Protein AF-A0A1F7FZL9-F1 (afdb_monomer)

Radius of gyration: 64.11 Å; Cα contacts (8 Å, |Δi|>4): 19; chains: 1; bounding box: 116×29×176 Å

Solvent-accessible surface area (backbone atoms only — not comparable to full-atom values): 9369 Å² total; per-residue (Å²): 107,76,74,51,54,54,45,50,53,50,49,51,53,47,50,52,51,55,48,50,35,50,70,66,37,52,89,92,44,80,98,51,67,68,68,60,69,70,58,52,53,48,48,53,50,53,44,65,65,48,48,60,58,55,52,52,49,54,53,48,54,52,52,51,50,52,52,49,52,52,51,52,52,51,51,52,51,51,52,50,55,50,50,54,50,51,51,52,51,51,52,50,52,53,50,50,51,53,51,50,52,54,50,49,53,51,52,53,51,52,52,48,52,52,52,51,50,52,52,51,52,51,50,52,53,51,49,54,52,49,51,55,50,50,53,52,50,52,55,50,51,50,52,51,53,51,52,51,52,52,54,51,50,52,52,52,55,51,50,54,53,50,55,55,52,52,59,59,63,77,75,110

Mean predicted aligned error: 13.9 Å

Sequence (172 aa):
MVDEKERLESIERLLDELEGFAQKSSFWLPHKILIPDQDFFRICMELREALPAVVKEAQEIIRQRDSYVDNAKREHRRILETAESRVRDLVSEESIVREALHEAERIVENAREETMELKREALLYTDDLLAKLSENFDQTLETVRNGRKLIKRFLEDTSEGLASAEQSMETS

Nearest PDB structures (foldseek):
  8i7r-assembly1_Fh  TM=3.208E-01  e=8.938E+00  Mus musculus

Structure (mmCIF, N/CA/C/O backbone):
data_AF-A0A1F7FZL9-F1
#
_entry.id   AF-A0A1F7FZL9-F1
#
loop_
_atom_site.group_PDB
_atom_site.id
_atom_site.type_symbol
_atom_site.label_atom_id
_atom_site.label_alt_id
_atom_site.label_comp_id
_atom_site.label_asym_id
_atom_site.label_entity_id
_atom_site.label_seq_id
_atom_site.pdbx_PDB_ins_code
_atom_site.Cartn_x
_atom_site.Cartn_y
_atom_site.Cartn_z
_atom_site.occupancy
_atom_site.B_iso_or_equiv
_atom_site.auth_seq_id
_atom_site.auth_comp_id
_atom_site.auth_asym_id
_atom_site.auth_atom_id
_atom_site.pdbx_PDB_model_num
ATOM 1 N N . MET A 1 1 ? 17.131 17.679 -41.092 1.00 55.38 1 MET A N 1
ATOM 2 C CA . MET A 1 1 ? 16.144 16.987 -41.949 1.00 55.38 1 MET A CA 1
ATOM 3 C C . MET A 1 1 ? 16.188 17.426 -43.415 1.00 55.38 1 MET A C 1
ATOM 5 O O . MET A 1 1 ? 16.467 16.559 -44.224 1.00 55.38 1 MET A O 1
ATOM 9 N N . VAL A 1 2 ? 15.965 18.698 -43.805 1.00 57.84 2 VAL A N 1
ATOM 10 C CA . VAL A 1 2 ? 16.040 19.095 -45.244 1.00 57.84 2 VAL A CA 1
ATOM 11 C C . VAL A 1 2 ? 17.464 18.932 -45.810 1.00 57.84 2 VAL A C 1
ATOM 13 O O . VAL A 1 2 ? 17.656 18.245 -46.799 1.00 57.84 2 VAL A O 1
ATOM 16 N N . ASP A 1 3 ? 18.464 19.419 -45.080 1.00 74.69 3 ASP A N 1
ATOM 17 C CA . ASP A 1 3 ? 19.899 19.348 -45.421 1.00 74.69 3 ASP A CA 1
ATOM 18 C C . ASP A 1 3 ? 20.512 17.923 -45.304 1.00 74.69 3 ASP A C 1
ATOM 20 O O . ASP A 1 3 ? 21.566 17.612 -45.844 1.00 74.69 3 ASP A O 1
ATOM 24 N N . GLU A 1 4 ? 19.836 17.007 -44.606 1.00 72.94 4 GLU A N 1
ATOM 25 C CA . GLU A 1 4 ? 20.285 15.615 -44.416 1.00 72.94 4 GLU A CA 1
ATOM 26 C C . GLU A 1 4 ? 19.905 14.737 -45.608 1.00 72.94 4 GLU A C 1
ATOM 28 O O . GLU A 1 4 ? 20.731 13.991 -46.135 1.00 72.94 4 GLU A O 1
ATOM 33 N N . LYS A 1 5 ? 18.650 14.870 -46.048 1.00 81.31 5 LYS A N 1
ATOM 34 C CA . LYS A 1 5 ? 18.134 14.175 -47.221 1.00 81.31 5 LYS A CA 1
ATOM 35 C C . LYS A 1 5 ? 18.918 14.576 -48.470 1.00 81.31 5 LYS A C 1
ATOM 37 O O . LYS A 1 5 ? 19.315 13.704 -49.229 1.00 81.31 5 LYS A O 1
ATOM 42 N N . GLU A 1 6 ? 19.237 15.862 -48.609 1.00 85.31 6 GLU A N 1
ATOM 43 C CA . GLU A 1 6 ? 20.069 16.375 -49.704 1.00 85.31 6 GLU A CA 1
ATOM 44 C C . GLU A 1 6 ? 21.491 15.784 -49.697 1.00 85.31 6 GLU A C 1
ATOM 46 O O . GLU A 1 6 ? 22.019 15.420 -50.749 1.00 85.31 6 GLU A O 1
ATOM 51 N N . ARG A 1 7 ? 22.117 15.618 -48.521 1.00 86.25 7 ARG A N 1
ATOM 52 C CA . ARG A 1 7 ? 23.438 14.971 -48.412 1.00 86.25 7 ARG A CA 1
ATOM 53 C C . ARG A 1 7 ? 23.402 13.490 -48.770 1.00 86.25 7 ARG A C 1
ATOM 55 O O . ARG A 1 7 ? 24.310 13.024 -49.455 1.00 86.25 7 ARG A O 1
ATOM 62 N N . LEU A 1 8 ? 22.391 12.758 -48.305 1.00 88.81 8 LEU A N 1
ATOM 63 C CA . LEU A 1 8 ? 22.215 11.342 -48.632 1.00 88.81 8 LEU A CA 1
ATOM 64 C C . LEU A 1 8 ? 21.968 11.149 -50.129 1.00 88.81 8 LEU A C 1
ATOM 66 O O . LEU A 1 8 ? 22.671 10.359 -50.748 1.00 88.81 8 LEU A O 1
ATOM 70 N N . GLU A 1 9 ? 21.071 11.940 -50.719 1.00 90.56 9 GLU A N 1
ATOM 71 C CA . GLU A 1 9 ? 20.816 11.938 -52.164 1.00 90.56 9 GLU A CA 1
ATOM 72 C C . GLU A 1 9 ? 22.086 12.275 -52.964 1.00 90.56 9 GLU A C 1
ATOM 74 O O . GLU A 1 9 ? 22.343 11.681 -54.011 1.00 90.56 9 GLU A O 1
ATOM 79 N N . SER A 1 10 ? 22.930 13.189 -52.467 1.00 89.88 10 SER A N 1
ATOM 80 C CA . SER A 1 10 ? 24.215 13.495 -53.106 1.00 89.88 10 SER A CA 1
ATOM 81 C C . SER A 1 10 ? 25.200 12.324 -53.027 1.00 89.88 10 SER A C 1
ATOM 83 O O . SER A 1 10 ? 25.844 12.005 -54.025 1.00 89.88 10 SER A O 1
ATOM 85 N N . ILE A 1 11 ? 25.300 11.648 -51.876 1.00 92.94 11 ILE A N 1
ATOM 86 C CA . ILE A 1 11 ? 26.143 10.453 -51.713 1.00 92.94 11 ILE A CA 1
ATOM 87 C C . ILE A 1 11 ? 25.655 9.322 -52.627 1.00 92.94 11 ILE A C 1
ATOM 89 O O . ILE A 1 11 ? 26.476 8.718 -53.314 1.00 92.94 11 ILE A O 1
ATOM 93 N N . GLU A 1 12 ? 24.346 9.060 -52.673 1.00 93.50 12 GLU A N 1
ATOM 94 C CA . GLU A 1 12 ? 23.742 8.053 -53.558 1.00 93.50 12 GLU A CA 1
ATOM 95 C C . GLU A 1 12 ? 24.053 8.357 -55.025 1.00 93.50 12 GLU A C 1
ATOM 97 O O . GLU A 1 12 ? 24.602 7.510 -55.724 1.00 93.50 12 GLU A O 1
ATOM 102 N N . ARG A 1 13 ? 23.854 9.606 -55.460 1.00 94.69 13 ARG A N 1
ATOM 103 C CA . ARG A 1 13 ? 24.191 10.047 -56.820 1.00 94.69 13 ARG A CA 1
ATOM 104 C C . ARG A 1 13 ? 25.668 9.829 -57.167 1.00 94.69 13 ARG A C 1
ATOM 106 O O . ARG A 1 13 ? 25.980 9.455 -58.295 1.00 94.69 13 ARG A O 1
ATOM 113 N N . LEU A 1 14 ? 26.582 10.084 -56.231 1.00 93.69 14 LEU A N 1
ATOM 114 C CA . LEU A 1 14 ? 28.022 9.880 -56.436 1.00 93.69 14 LEU A CA 1
ATOM 115 C C . LEU A 1 14 ? 28.397 8.396 -56.522 1.00 93.69 14 LEU A C 1
ATOM 117 O O . LEU A 1 14 ? 29.295 8.033 -57.285 1.00 93.69 14 LEU A O 1
ATOM 121 N N . LEU A 1 15 ? 27.718 7.541 -55.755 1.00 93.12 15 LEU A N 1
ATOM 122 C CA . LEU A 1 15 ? 27.879 6.090 -55.835 1.00 93.12 15 LEU A CA 1
ATOM 123 C C . LEU A 1 15 ? 27.322 5.539 -57.153 1.00 93.12 15 LEU A C 1
ATOM 125 O O . LEU A 1 15 ? 28.009 4.751 -57.800 1.00 93.12 15 LEU A O 1
ATOM 129 N N . ASP A 1 16 ? 26.155 6.012 -57.592 1.00 94.25 16 ASP A N 1
ATOM 130 C CA . ASP A 1 16 ? 25.561 5.661 -58.887 1.00 94.25 16 ASP A CA 1
ATOM 131 C C . ASP A 1 16 ? 26.464 6.088 -60.052 1.00 94.25 16 ASP A C 1
ATOM 133 O O . ASP A 1 16 ? 26.633 5.361 -61.034 1.00 94.25 16 ASP A O 1
ATOM 137 N N . GLU A 1 17 ? 27.089 7.264 -59.950 1.00 92.00 17 GLU A N 1
ATOM 138 C CA . GLU A 1 17 ? 28.050 7.741 -60.943 1.00 92.00 17 GLU A CA 1
ATOM 139 C C . GLU A 1 17 ? 29.287 6.829 -61.013 1.00 92.00 17 GLU A C 1
ATOM 141 O O . GLU A 1 17 ? 29.717 6.440 -62.106 1.00 92.00 17 GLU A O 1
ATOM 146 N N . LEU A 1 18 ? 29.818 6.427 -59.853 1.00 89.06 18 LEU A N 1
ATOM 147 C CA . LEU A 1 18 ? 30.926 5.477 -59.754 1.00 89.06 18 LEU A CA 1
ATOM 148 C C . LEU A 1 18 ? 30.555 4.101 -60.335 1.00 89.06 18 LEU A C 1
ATOM 150 O O . LEU A 1 18 ? 31.338 3.512 -61.087 1.00 89.06 18 LEU A O 1
ATOM 154 N N . GLU A 1 19 ? 29.354 3.605 -60.033 1.00 87.50 19 GLU A N 1
ATOM 155 C CA . GLU A 1 19 ? 28.819 2.366 -60.600 1.00 87.50 19 GLU A CA 1
ATOM 156 C C . GLU A 1 19 ? 28.656 2.475 -62.124 1.00 87.50 19 GLU A C 1
ATOM 158 O O . GLU A 1 19 ? 29.005 1.550 -62.862 1.00 87.50 19 GLU A O 1
ATOM 163 N N . GLY A 1 20 ? 28.229 3.635 -62.623 1.00 89.00 20 GLY A N 1
ATOM 164 C CA . GLY A 1 20 ? 28.120 3.914 -64.051 1.00 89.00 20 GLY A CA 1
ATOM 165 C C . GLY A 1 20 ? 29.449 3.766 -64.798 1.00 89.00 20 GLY A C 1
ATOM 166 O O . GLY A 1 20 ? 29.467 3.263 -65.927 1.00 89.00 20 GLY A O 1
ATOM 167 N N . PHE A 1 21 ? 30.578 4.142 -64.187 1.00 88.25 21 PHE A N 1
ATOM 168 C CA . PHE A 1 21 ? 31.904 3.881 -64.763 1.00 88.25 21 PHE A CA 1
ATOM 169 C C . PHE A 1 21 ? 32.257 2.389 -64.760 1.00 88.25 21 PHE A C 1
ATOM 171 O O . PHE A 1 21 ? 32.829 1.892 -65.734 1.00 88.25 21 PHE A O 1
ATOM 178 N N . ALA A 1 22 ? 31.872 1.657 -63.712 1.00 82.69 22 ALA A N 1
ATOM 179 C CA . ALA A 1 22 ? 32.051 0.209 -63.641 1.00 82.69 22 ALA A CA 1
ATOM 180 C C . ALA A 1 22 ? 31.260 -0.521 -64.739 1.00 82.69 22 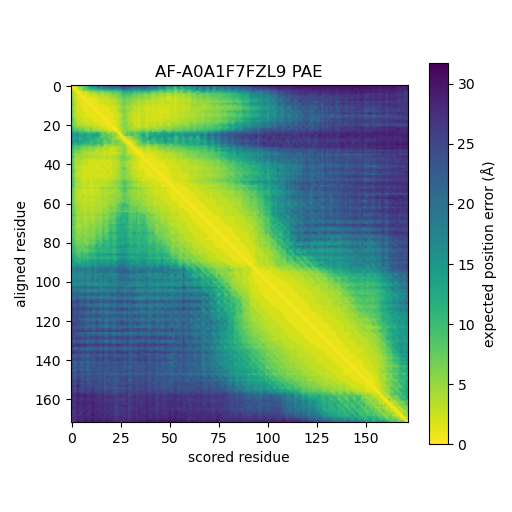ALA A C 1
ATOM 182 O O . ALA A 1 22 ? 31.818 -1.368 -65.438 1.00 82.69 22 ALA A O 1
ATOM 183 N N . GLN A 1 23 ? 29.998 -0.147 -64.961 1.00 82.50 23 GLN A N 1
ATOM 184 C CA . GLN A 1 23 ? 29.130 -0.758 -65.975 1.00 82.50 23 GLN A CA 1
ATOM 185 C C . GLN A 1 23 ? 29.577 -0.460 -67.417 1.00 82.50 23 GLN A C 1
ATOM 187 O O . GLN A 1 23 ? 29.403 -1.292 -68.306 1.00 82.50 23 GLN A O 1
ATOM 192 N N . LYS A 1 24 ? 30.178 0.712 -67.664 1.00 79.31 24 LYS A N 1
ATOM 193 C CA . LYS A 1 24 ? 30.725 1.099 -68.981 1.00 79.31 24 LYS A CA 1
ATOM 194 C C . LYS A 1 24 ? 32.095 0.482 -69.272 1.00 79.31 24 LYS A C 1
ATOM 196 O O . LYS A 1 24 ? 32.585 0.598 -70.400 1.00 79.31 24 LYS A O 1
ATOM 201 N N . SER A 1 25 ? 32.732 -0.141 -68.277 1.00 68.75 25 SER A N 1
ATOM 202 C CA . SER A 1 25 ? 34.039 -0.767 -68.455 1.00 68.75 25 SER A CA 1
ATOM 203 C C . SER A 1 25 ? 33.941 -1.916 -69.464 1.0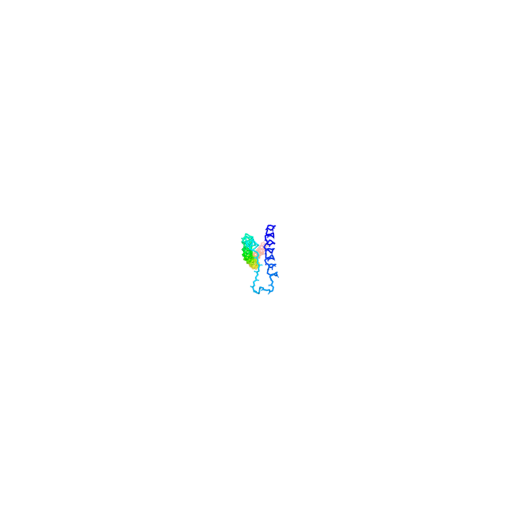0 68.75 25 SER A C 1
ATOM 205 O O . SER A 1 25 ? 33.076 -2.787 -69.411 1.00 68.75 25 SER A O 1
ATOM 207 N N . SER A 1 26 ? 34.779 -1.832 -70.491 1.00 66.00 26 SER A N 1
ATOM 208 C CA . SER A 1 26 ? 34.617 -2.595 -71.721 1.00 66.00 26 SER A CA 1
ATOM 209 C C . SER A 1 26 ? 35.229 -3.996 -71.607 1.00 66.00 26 SER A C 1
ATOM 211 O O . SER A 1 26 ? 36.236 -4.192 -70.931 1.00 66.00 26 SER A O 1
ATOM 213 N N . PHE A 1 27 ? 34.665 -4.964 -72.337 1.00 66.62 27 PHE A N 1
ATOM 214 C CA . PHE A 1 27 ? 35.033 -6.389 -72.293 1.00 66.62 27 PHE A CA 1
ATOM 215 C C . PHE A 1 27 ? 36.535 -6.686 -72.519 1.00 66.62 27 PHE A C 1
ATOM 217 O O . PHE A 1 27 ? 37.030 -7.724 -72.088 1.00 66.62 27 PHE A O 1
ATOM 224 N N . TRP A 1 28 ? 37.283 -5.780 -73.164 1.00 60.81 28 TRP A N 1
ATOM 225 C CA . TRP A 1 28 ? 38.724 -5.925 -73.426 1.00 60.81 28 TRP A CA 1
ATOM 226 C C . TRP A 1 28 ? 39.630 -5.630 -72.215 1.00 60.81 28 TRP A C 1
ATOM 228 O O . TRP A 1 28 ? 40.832 -5.888 -72.287 1.00 60.81 28 TRP A O 1
ATOM 238 N N . LEU A 1 29 ? 39.082 -5.128 -71.101 1.00 71.31 29 LEU A N 1
ATOM 239 C CA . LEU A 1 29 ? 39.810 -4.877 -69.851 1.00 71.31 29 LEU A CA 1
ATOM 240 C C . LEU A 1 29 ? 39.231 -5.709 -68.692 1.00 71.31 29 LEU A C 1
ATOM 242 O O . LEU A 1 29 ? 38.617 -5.159 -67.776 1.00 71.31 29 LEU A O 1
ATOM 246 N N . PRO A 1 30 ? 39.431 -7.041 -68.688 1.00 70.25 30 PRO A N 1
ATOM 247 C CA . PRO A 1 30 ? 38.943 -7.884 -67.605 1.00 70.25 30 PRO A CA 1
ATOM 248 C C . PRO A 1 30 ? 39.557 -7.449 -66.266 1.00 70.25 30 PRO A C 1
ATOM 250 O O . PRO A 1 30 ? 40.758 -7.193 -66.164 1.00 70.25 30 PRO A O 1
ATOM 253 N N . HIS A 1 31 ? 38.710 -7.370 -65.237 1.00 78.19 31 HIS A N 1
ATOM 254 C CA . HIS A 1 31 ? 39.057 -6.973 -63.865 1.00 78.19 31 HIS A CA 1
ATOM 255 C C . HIS A 1 31 ? 39.545 -5.524 -63.681 1.00 78.19 31 HIS A C 1
ATOM 257 O O . HIS A 1 31 ? 40.101 -5.208 -62.628 1.00 78.19 31 HIS A O 1
ATOM 263 N N . LYS A 1 32 ? 39.351 -4.631 -64.663 1.00 80.69 32 LYS A N 1
ATOM 264 C CA . LYS A 1 32 ? 39.718 -3.212 -64.537 1.00 80.69 32 LYS A CA 1
ATOM 265 C C . LYS A 1 32 ? 38.537 -2.305 -64.862 1.00 80.69 32 LYS A C 1
ATOM 267 O O . LYS A 1 32 ? 37.884 -2.474 -65.884 1.00 80.69 32 LYS A O 1
ATOM 272 N N . ILE A 1 33 ? 38.328 -1.297 -64.021 1.00 84.12 33 ILE A N 1
ATOM 273 C CA . ILE A 1 33 ? 37.387 -0.203 -64.270 1.00 84.12 33 ILE A CA 1
ATOM 274 C C . ILE A 1 33 ? 38.210 1.019 -64.675 1.00 84.12 33 ILE A C 1
ATOM 276 O O . ILE A 1 33 ? 39.161 1.380 -63.981 1.00 84.12 33 ILE A O 1
ATOM 280 N N . LEU A 1 34 ? 37.872 1.631 -65.809 1.00 84.81 34 LEU A N 1
ATOM 281 C CA . LEU A 1 34 ? 38.504 2.866 -66.263 1.00 84.81 34 LEU A CA 1
ATOM 282 C C . LEU A 1 34 ? 37.652 4.050 -65.805 1.00 84.81 34 LEU A C 1
ATOM 284 O O . LEU A 1 34 ? 36.516 4.198 -66.250 1.00 84.81 34 LEU A O 1
ATOM 288 N N . ILE A 1 35 ? 38.213 4.881 -64.933 1.00 88.81 35 ILE A N 1
ATOM 289 C CA . ILE A 1 35 ? 37.577 6.098 -64.425 1.00 88.81 35 ILE A CA 1
ATOM 290 C C . ILE A 1 35 ? 38.480 7.272 -64.812 1.00 88.81 35 ILE A C 1
ATOM 292 O O . ILE A 1 35 ? 39.690 7.180 -64.573 1.00 88.81 35 ILE A O 1
ATOM 296 N N . PRO A 1 36 ? 37.947 8.349 -65.415 1.00 90.06 36 PRO A N 1
ATOM 297 C CA . PRO A 1 36 ? 38.703 9.577 -65.615 1.00 90.06 36 PRO A CA 1
ATOM 298 C C . PRO A 1 36 ? 39.249 10.093 -64.282 1.00 90.06 36 PRO A C 1
ATOM 300 O O . PRO A 1 36 ? 38.564 10.072 -63.260 1.00 90.06 36 PRO A O 1
ATOM 303 N N . ASP A 1 37 ? 40.491 10.559 -64.290 1.00 91.00 37 ASP A N 1
ATOM 304 C CA . ASP A 1 37 ? 41.178 11.058 -63.100 1.00 91.00 37 ASP A CA 1
ATOM 305 C C . ASP A 1 37 ? 40.402 12.194 -62.415 1.00 91.00 37 ASP A C 1
ATOM 307 O O . ASP A 1 37 ? 40.217 12.169 -61.198 1.00 91.00 37 ASP A O 1
ATOM 311 N N . GLN A 1 38 ? 39.885 13.147 -63.193 1.00 92.31 38 GLN A N 1
ATOM 312 C CA . GLN A 1 38 ? 39.099 14.273 -62.685 1.00 92.31 38 GLN A CA 1
ATOM 313 C C . GLN A 1 38 ? 37.823 13.820 -61.966 1.00 92.31 38 GLN A C 1
ATOM 315 O O . GLN A 1 38 ? 37.553 14.288 -60.858 1.00 92.31 38 GLN A O 1
ATOM 320 N N . ASP A 1 39 ? 37.074 12.884 -62.552 1.00 92.69 39 ASP A N 1
ATOM 321 C CA . ASP A 1 39 ? 35.842 12.359 -61.956 1.00 92.69 39 ASP A CA 1
ATOM 322 C C . ASP A 1 39 ? 36.137 11.545 -60.696 1.00 92.69 39 ASP A C 1
ATOM 324 O O . ASP A 1 39 ? 35.473 11.723 -59.675 1.00 92.69 39 ASP A O 1
ATOM 328 N N . PHE A 1 40 ? 37.187 10.719 -60.720 1.00 92.25 40 PHE A N 1
ATOM 329 C CA . PHE A 1 40 ? 37.615 9.951 -59.553 1.00 92.25 40 PHE A CA 1
ATOM 330 C C . PHE A 1 40 ? 37.946 10.859 -58.361 1.00 92.25 40 PHE A C 1
ATOM 332 O O . PHE A 1 40 ? 37.425 10.659 -57.259 1.00 92.25 40 PHE A O 1
ATOM 339 N N . PHE A 1 41 ? 38.787 11.879 -58.574 1.00 94.44 41 PHE A N 1
ATOM 340 C CA . PHE A 1 41 ? 39.164 12.804 -57.505 1.00 94.44 41 PHE A CA 1
ATOM 341 C C . PHE A 1 41 ? 37.981 13.646 -57.029 1.00 94.44 41 PHE A C 1
ATOM 343 O O . PHE A 1 41 ? 37.844 13.844 -55.821 1.00 94.44 41 PHE A O 1
ATOM 350 N N . ARG A 1 42 ? 37.104 14.090 -57.937 1.00 95.19 42 ARG A N 1
ATOM 351 C CA . ARG A 1 42 ? 35.889 14.831 -57.579 1.00 95.19 42 ARG A CA 1
ATOM 352 C C . ARG A 1 42 ? 34.965 13.994 -56.693 1.00 95.19 42 ARG A C 1
ATOM 354 O O . ARG A 1 42 ? 34.634 14.436 -55.597 1.00 95.19 42 ARG A O 1
ATOM 361 N N . ILE A 1 43 ? 34.628 12.773 -57.114 1.00 93.94 43 ILE A N 1
ATOM 362 C CA . ILE A 1 43 ? 33.757 11.863 -56.353 1.00 93.94 43 ILE A CA 1
ATOM 363 C C . ILE A 1 43 ? 34.352 11.581 -54.969 1.00 93.94 43 ILE A C 1
ATOM 365 O O . ILE A 1 43 ? 33.655 11.670 -53.959 1.00 93.94 43 ILE A O 1
ATOM 369 N N . CYS A 1 44 ? 35.656 11.302 -54.894 1.00 93.94 44 CYS A N 1
ATOM 370 C CA . CYS A 1 44 ? 36.340 11.072 -53.621 1.00 93.94 44 CYS A CA 1
ATOM 371 C C . CYS A 1 44 ? 36.322 12.297 -52.694 1.00 93.94 44 CYS A C 1
ATOM 373 O O . CYS A 1 44 ? 36.191 12.136 -51.479 1.00 93.94 44 CYS A O 1
ATOM 375 N N . MET A 1 45 ? 36.469 13.506 -53.239 1.00 93.19 45 MET A N 1
ATOM 376 C CA . MET A 1 45 ? 36.424 14.746 -52.462 1.00 93.19 45 MET A CA 1
ATOM 377 C C . MET A 1 45 ? 35.013 15.042 -51.950 1.00 93.19 45 MET A C 1
ATOM 379 O O . MET A 1 45 ? 34.857 15.280 -50.754 1.00 93.19 45 MET A O 1
ATOM 383 N N . GLU A 1 46 ? 33.996 14.945 -52.810 1.00 91.94 46 GLU A N 1
ATOM 384 C CA . GLU A 1 46 ? 32.597 15.174 -52.424 1.00 91.94 46 GLU A CA 1
ATOM 385 C C . GLU A 1 46 ? 32.123 14.138 -51.382 1.00 91.94 46 GLU A C 1
ATOM 387 O O . GLU A 1 46 ? 31.521 14.503 -50.370 1.00 91.94 46 GLU A O 1
ATOM 392 N N . LEU A 1 47 ? 32.476 12.853 -51.543 1.00 93.00 47 LEU A N 1
ATOM 393 C CA . LEU A 1 47 ? 32.195 11.822 -50.533 1.00 93.00 47 LEU A CA 1
ATOM 394 C C . LEU A 1 47 ? 32.917 12.103 -49.209 1.00 93.00 47 LEU A C 1
ATOM 396 O O . LEU A 1 47 ? 32.330 11.942 -48.139 1.00 93.00 47 LEU A O 1
ATOM 400 N N . ARG A 1 48 ? 34.184 12.535 -49.254 1.00 92.44 48 ARG A N 1
ATOM 401 C CA . ARG A 1 48 ? 34.952 12.877 -48.045 1.00 92.44 48 ARG A CA 1
ATOM 402 C C . ARG A 1 48 ? 34.334 14.049 -47.284 1.00 92.44 48 ARG A C 1
ATOM 404 O O . ARG A 1 48 ? 34.452 14.087 -46.061 1.00 92.44 48 ARG A O 1
ATOM 411 N N . GLU A 1 49 ? 33.707 14.984 -47.982 1.00 90.62 49 GLU A N 1
ATOM 412 C CA . GLU A 1 49 ? 33.040 16.134 -47.377 1.00 90.62 49 GLU A CA 1
ATOM 413 C C . GLU A 1 49 ? 31.676 15.758 -46.778 1.00 90.62 49 GLU A C 1
ATOM 415 O O . GLU A 1 49 ? 31.392 16.098 -45.628 1.00 90.62 49 GLU A O 1
ATOM 420 N N . ALA A 1 50 ? 30.855 14.998 -47.510 1.00 89.19 50 ALA A N 1
ATOM 421 C CA . ALA A 1 50 ? 29.476 14.709 -47.111 1.00 89.19 50 ALA A CA 1
ATOM 422 C C . ALA A 1 50 ? 29.340 13.564 -46.085 1.00 89.19 50 ALA A C 1
ATOM 424 O O . ALA A 1 50 ? 28.511 13.628 -45.172 1.00 89.19 50 ALA A O 1
ATOM 425 N N . LEU A 1 51 ? 30.147 12.508 -46.211 1.00 91.06 51 LEU A N 1
ATOM 426 C CA . LEU A 1 51 ? 29.954 11.244 -45.489 1.00 91.06 51 LEU A CA 1
ATOM 427 C C . LEU A 1 51 ? 30.215 11.327 -43.968 1.00 91.06 51 LEU A C 1
ATOM 429 O O . LEU A 1 51 ? 29.423 10.761 -43.207 1.00 91.06 51 LEU A O 1
ATOM 433 N N . PRO A 1 52 ? 31.241 12.050 -43.463 1.00 92.44 52 PRO A N 1
ATOM 434 C CA . PRO A 1 52 ? 31.488 12.152 -42.021 1.00 92.44 52 PRO A CA 1
ATOM 435 C C . PRO A 1 52 ? 30.326 12.768 -41.234 1.00 92.44 52 PRO A C 1
ATOM 437 O O . PRO A 1 52 ? 30.053 12.343 -40.110 1.00 92.44 52 PRO A O 1
ATOM 440 N N . ALA A 1 53 ? 29.636 13.755 -41.814 1.00 88.81 53 ALA A N 1
ATOM 441 C CA . ALA A 1 53 ? 28.503 14.416 -41.173 1.00 88.81 53 ALA A CA 1
ATOM 442 C C . ALA A 1 53 ? 27.322 13.449 -40.992 1.00 88.81 53 ALA A C 1
ATOM 444 O O . ALA A 1 53 ? 26.808 13.319 -39.882 1.00 88.81 53 ALA A O 1
ATOM 445 N N . VAL A 1 54 ? 26.971 12.710 -42.051 1.00 89.31 54 VAL A N 1
ATOM 446 C CA . VAL A 1 54 ? 25.892 11.707 -42.041 1.00 89.31 54 VAL A CA 1
ATOM 447 C C . VAL A 1 54 ? 26.177 10.592 -41.030 1.00 89.31 54 VAL A C 1
ATOM 449 O O . VAL A 1 54 ? 25.309 10.228 -40.238 1.00 89.31 54 VAL A O 1
ATOM 452 N N . VAL A 1 55 ? 27.412 10.079 -40.992 1.00 91.94 55 VAL A N 1
ATOM 453 C CA . VAL A 1 55 ? 27.799 9.031 -40.030 1.00 91.94 55 VAL A CA 1
ATOM 454 C C . VAL A 1 55 ? 27.711 9.534 -38.588 1.00 91.94 55 VAL A C 1
ATOM 456 O O . VAL A 1 55 ? 27.194 8.825 -37.722 1.00 91.94 55 VAL A O 1
ATOM 459 N N . LYS A 1 56 ? 28.191 10.753 -38.313 1.00 92.19 56 LYS A N 1
ATOM 460 C CA . LYS A 1 56 ? 28.136 11.350 -36.971 1.00 92.19 56 LYS A CA 1
ATOM 461 C C . LYS A 1 56 ? 26.695 11.537 -36.495 1.00 92.19 56 LYS A C 1
ATOM 463 O O . LYS A 1 56 ? 26.394 11.269 -35.334 1.00 92.19 56 LYS A O 1
ATOM 468 N N . GLU A 1 57 ? 25.814 11.982 -37.380 1.00 89.44 57 GLU A N 1
ATOM 469 C CA . GLU A 1 57 ? 24.398 12.182 -37.078 1.00 89.44 57 GLU A CA 1
ATOM 470 C C . GLU A 1 57 ? 23.687 10.851 -36.799 1.00 89.44 57 GLU A C 1
ATOM 472 O O . GLU A 1 57 ? 23.036 10.711 -35.764 1.00 89.44 57 GLU A O 1
ATOM 477 N N . ALA A 1 58 ? 23.911 9.827 -37.629 1.00 89.94 58 ALA A N 1
ATOM 478 C CA . ALA A 1 58 ? 23.378 8.485 -37.391 1.00 89.94 58 ALA A CA 1
ATOM 479 C C . ALA A 1 58 ? 23.827 7.912 -36.031 1.00 89.94 58 ALA A C 1
ATOM 481 O O . ALA A 1 58 ? 23.024 7.333 -35.295 1.00 89.94 58 ALA A O 1
ATOM 482 N N . GLN A 1 59 ? 25.097 8.109 -35.662 1.00 93.38 59 GLN A N 1
ATOM 483 C CA . GLN A 1 59 ? 25.618 7.708 -34.350 1.00 93.38 59 GLN A CA 1
ATOM 484 C C . GLN A 1 59 ? 24.932 8.450 -33.196 1.00 93.38 59 GLN A C 1
ATOM 486 O O . GLN A 1 59 ? 24.632 7.839 -32.168 1.00 93.38 59 GLN A O 1
ATOM 491 N N . GLU A 1 60 ? 24.659 9.745 -33.357 1.00 94.06 60 GLU A N 1
ATOM 492 C CA . GLU A 1 60 ? 23.968 10.545 -32.346 1.00 94.06 60 GLU A CA 1
ATOM 493 C C . GLU A 1 60 ? 22.504 10.113 -32.186 1.00 94.06 60 GLU A C 1
ATOM 495 O O . GLU A 1 60 ? 22.042 9.938 -31.059 1.00 94.06 60 GLU A O 1
ATOM 500 N N . ILE A 1 61 ? 21.798 9.826 -33.283 1.00 93.19 61 ILE A N 1
ATOM 501 C CA . ILE A 1 61 ? 20.429 9.284 -33.246 1.00 93.19 61 ILE A CA 1
ATOM 502 C C . ILE A 1 61 ? 20.394 7.951 -32.491 1.00 93.19 61 ILE A C 1
ATOM 504 O O . ILE A 1 61 ? 19.531 7.740 -31.635 1.00 93.19 61 ILE A O 1
ATOM 508 N N . ILE A 1 62 ? 21.349 7.053 -32.760 1.00 93.44 62 ILE A N 1
ATOM 509 C CA . ILE A 1 62 ? 21.451 5.773 -32.045 1.00 93.44 62 ILE A CA 1
ATOM 510 C C . ILE A 1 62 ? 21.663 6.017 -30.546 1.00 93.44 62 ILE A C 1
ATOM 512 O O . ILE A 1 62 ? 20.951 5.431 -29.728 1.00 93.44 62 ILE A O 1
ATOM 516 N N . ARG A 1 63 ? 22.573 6.929 -30.183 1.00 96.12 63 ARG A N 1
ATOM 517 C CA . ARG A 1 63 ? 22.852 7.288 -28.786 1.00 96.12 63 ARG A CA 1
ATOM 518 C C . ARG A 1 63 ? 21.624 7.864 -28.080 1.00 96.12 63 ARG A C 1
ATOM 520 O O . ARG A 1 63 ? 21.338 7.504 -26.937 1.00 96.12 63 ARG A O 1
ATOM 527 N N . GLN A 1 64 ? 20.888 8.742 -28.756 1.00 94.75 64 GLN A N 1
ATOM 528 C CA . GLN A 1 64 ? 19.654 9.332 -28.240 1.00 94.75 64 GLN A CA 1
ATOM 529 C C . GLN A 1 64 ? 18.573 8.273 -28.044 1.00 94.75 64 GLN A C 1
ATOM 531 O O . GLN A 1 64 ? 17.913 8.266 -27.004 1.00 94.75 64 GLN A O 1
ATOM 536 N N . ARG A 1 65 ? 18.433 7.338 -28.990 1.00 92.94 65 ARG A N 1
ATOM 537 C CA . ARG A 1 65 ? 17.499 6.214 -28.880 1.00 92.94 65 ARG A CA 1
ATOM 538 C C . ARG A 1 65 ? 17.842 5.318 -27.694 1.00 92.94 65 ARG A C 1
ATOM 540 O O . ARG A 1 65 ? 16.939 4.964 -26.939 1.00 92.94 65 ARG A O 1
ATOM 547 N N . ASP A 1 66 ? 19.112 4.971 -27.501 1.00 94.44 66 ASP A N 1
ATOM 548 C CA . ASP A 1 66 ? 19.546 4.166 -26.353 1.00 94.44 66 ASP A CA 1
ATOM 549 C C . ASP A 1 66 ? 19.268 4.889 -25.026 1.00 94.44 66 ASP A C 1
ATOM 551 O O . ASP A 1 66 ? 18.652 4.316 -24.125 1.00 94.44 66 ASP A O 1
ATOM 555 N N . SER A 1 67 ? 19.610 6.179 -24.942 1.00 96.12 67 SER A N 1
ATOM 556 C CA . SER A 1 67 ? 19.306 7.023 -23.778 1.00 96.12 67 SER A CA 1
ATOM 557 C C . SER A 1 67 ? 17.803 7.086 -23.488 1.00 96.12 67 SER A C 1
ATOM 559 O O . SER A 1 67 ? 17.376 6.912 -22.346 1.00 96.12 67 SER A O 1
ATOM 561 N N . TYR A 1 68 ? 16.977 7.274 -24.519 1.00 95.75 68 TYR A N 1
ATOM 562 C CA . TYR A 1 68 ? 15.523 7.308 -24.389 1.00 95.75 68 TYR A CA 1
ATOM 563 C C . TYR A 1 68 ? 14.965 5.985 -23.854 1.00 95.75 68 TYR A C 1
ATOM 565 O O . TYR A 1 68 ? 14.171 5.987 -22.912 1.00 95.75 68 TYR A O 1
ATOM 573 N N . VAL A 1 69 ? 15.413 4.852 -24.404 1.00 95.12 69 VAL A N 1
ATOM 574 C CA . VAL A 1 69 ? 14.995 3.516 -23.952 1.00 95.12 69 VAL A CA 1
ATOM 575 C C . VAL A 1 69 ? 15.395 3.281 -22.496 1.00 95.12 69 VAL A C 1
ATOM 577 O O . VAL A 1 69 ? 14.588 2.778 -21.711 1.00 95.12 69 VAL A O 1
ATOM 580 N N . ASP A 1 70 ? 16.604 3.670 -22.104 1.00 96.62 70 ASP A N 1
ATOM 581 C CA . ASP A 1 70 ? 17.056 3.521 -20.723 1.00 96.62 70 ASP A CA 1
ATOM 582 C C . ASP A 1 70 ? 16.291 4.430 -19.760 1.00 96.62 70 ASP A C 1
ATOM 584 O O . ASP A 1 70 ? 15.947 4.002 -18.655 1.00 96.62 70 ASP A O 1
ATOM 588 N N . ASN A 1 71 ? 15.977 5.660 -20.171 1.00 96.12 71 ASN A N 1
ATOM 589 C CA . ASN A 1 71 ? 15.138 6.572 -19.396 1.00 96.12 71 ASN A CA 1
ATOM 590 C C . ASN A 1 71 ? 13.735 5.986 -19.204 1.00 96.12 71 ASN A C 1
ATOM 592 O O . ASN A 1 71 ? 13.256 5.921 -18.073 1.00 96.12 71 ASN A O 1
ATOM 596 N N . ALA A 1 72 ? 13.117 5.483 -20.276 1.00 93.75 72 ALA A N 1
ATOM 597 C CA . ALA A 1 72 ? 11.804 4.845 -20.225 1.00 93.75 72 ALA A CA 1
ATOM 598 C C . ALA A 1 72 ? 11.800 3.615 -19.304 1.00 93.75 72 ALA A C 1
ATOM 600 O O . ALA A 1 72 ? 10.894 3.457 -18.487 1.00 93.75 72 ALA A O 1
ATOM 601 N N . LYS A 1 73 ? 12.842 2.773 -19.360 1.00 93.75 73 LYS A N 1
ATOM 602 C CA . LYS A 1 73 ? 12.996 1.623 -18.451 1.00 93.75 73 LYS A CA 1
ATOM 603 C C . LYS A 1 73 ? 13.138 2.046 -16.990 1.00 93.75 73 LYS A C 1
ATOM 605 O O . LYS A 1 73 ? 12.579 1.386 -16.114 1.00 93.75 73 LYS A O 1
ATOM 610 N N . ARG A 1 74 ? 13.897 3.110 -16.703 1.00 97.31 74 ARG A N 1
ATOM 611 C CA . ARG A 1 74 ? 14.036 3.631 -15.332 1.00 97.31 74 ARG A CA 1
ATOM 612 C C . ARG A 1 74 ? 12.720 4.190 -14.811 1.00 97.31 74 ARG A C 1
ATOM 614 O O . ARG A 1 74 ? 12.349 3.862 -13.690 1.00 97.31 74 ARG A O 1
ATOM 621 N N . GLU A 1 75 ? 12.008 4.961 -15.625 1.00 96.75 75 GLU A N 1
ATOM 622 C CA . GLU A 1 75 ? 10.715 5.520 -15.236 1.00 96.75 75 GLU A CA 1
ATOM 623 C C . GLU A 1 75 ? 9.670 4.422 -15.025 1.00 96.75 75 GLU A C 1
ATOM 625 O O . GLU A 1 75 ? 8.965 4.422 -14.023 1.00 96.75 75 GLU A O 1
ATOM 630 N N . HIS A 1 76 ? 9.639 3.415 -15.900 1.00 95.31 76 HIS A N 1
ATOM 631 C CA . HIS A 1 76 ? 8.769 2.256 -15.727 1.00 95.31 76 HIS A CA 1
ATOM 632 C C . HIS A 1 76 ? 9.031 1.525 -14.402 1.00 95.31 76 HIS A C 1
ATOM 634 O O . HIS A 1 76 ? 8.086 1.248 -13.665 1.00 95.31 76 HIS A O 1
ATOM 640 N N . ARG A 1 77 ? 10.304 1.265 -14.059 1.00 95.62 77 ARG A N 1
ATOM 641 C CA . ARG A 1 77 ? 10.661 0.668 -12.759 1.00 95.62 77 ARG A CA 1
ATOM 642 C C . ARG A 1 77 ? 10.207 1.534 -11.589 1.00 95.62 77 ARG A C 1
ATOM 644 O O . ARG A 1 77 ? 9.597 1.018 -10.663 1.00 95.62 77 ARG A O 1
ATOM 651 N N . ARG A 1 78 ? 10.424 2.848 -11.668 1.00 97.50 78 ARG A N 1
ATOM 652 C CA . ARG A 1 78 ? 9.991 3.793 -10.632 1.00 97.50 78 ARG A CA 1
ATOM 653 C C . ARG A 1 78 ? 8.473 3.779 -10.433 1.00 97.50 78 ARG A C 1
ATOM 655 O O . ARG A 1 78 ? 8.003 3.796 -9.295 1.00 97.50 78 ARG A O 1
ATOM 662 N N . ILE A 1 79 ? 7.707 3.749 -11.525 1.00 97.00 79 ILE A N 1
ATOM 663 C CA . ILE A 1 79 ? 6.242 3.658 -11.482 1.00 97.00 79 ILE A CA 1
ATOM 664 C C . ILE A 1 79 ? 5.817 2.351 -10.810 1.00 97.00 79 ILE A C 1
ATOM 666 O O . ILE A 1 79 ? 4.953 2.383 -9.935 1.00 97.00 79 ILE A O 1
ATOM 670 N N . LEU A 1 80 ? 6.440 1.227 -11.176 1.00 96.69 80 LEU A N 1
ATOM 671 C CA . LEU A 1 80 ? 6.131 -0.078 -10.594 1.00 96.69 80 LEU A CA 1
ATOM 672 C C . LEU A 1 80 ? 6.417 -0.106 -9.086 1.00 96.69 80 LEU A C 1
ATOM 674 O O . LEU A 1 80 ? 5.530 -0.443 -8.309 1.00 96.69 80 LEU A O 1
ATOM 678 N N . GLU A 1 81 ? 7.601 0.341 -8.665 1.00 96.81 81 GLU A N 1
ATOM 679 C CA . GLU A 1 81 ? 7.986 0.424 -7.248 1.00 96.81 81 GLU A CA 1
ATOM 680 C C . GLU A 1 81 ? 7.016 1.304 -6.441 1.00 96.81 81 GLU A C 1
ATOM 682 O O . GLU A 1 81 ? 6.597 0.944 -5.337 1.00 96.81 81 GLU A O 1
ATOM 687 N N . THR A 1 82 ? 6.611 2.444 -7.009 1.00 96.12 82 THR A N 1
ATOM 688 C CA . THR A 1 82 ? 5.653 3.363 -6.376 1.00 96.12 82 THR A CA 1
ATOM 689 C C . THR A 1 82 ? 4.266 2.728 -6.256 1.00 96.12 82 THR A C 1
ATOM 691 O O . THR A 1 82 ? 3.621 2.843 -5.212 1.00 96.12 82 THR A O 1
ATOM 694 N N . ALA A 1 83 ? 3.799 2.047 -7.306 1.00 93.31 83 ALA A N 1
ATOM 695 C CA . ALA A 1 83 ? 2.511 1.363 -7.309 1.00 93.31 83 ALA A CA 1
ATOM 696 C C . ALA A 1 83 ? 2.482 0.223 -6.282 1.00 93.31 83 ALA A C 1
ATOM 698 O O . ALA A 1 83 ? 1.541 0.138 -5.494 1.00 93.31 83 ALA A O 1
ATOM 699 N N . GLU A 1 84 ? 3.529 -0.600 -6.232 1.00 94.44 84 GLU A N 1
ATOM 700 C CA . GLU A 1 84 ? 3.656 -1.675 -5.246 1.00 94.44 84 GLU A CA 1
ATOM 701 C C . GLU A 1 84 ? 3.680 -1.144 -3.810 1.00 94.44 84 GLU A C 1
ATOM 703 O O . GLU A 1 84 ? 3.023 -1.716 -2.940 1.00 94.44 84 GLU A O 1
ATOM 708 N N . SER A 1 85 ? 4.396 -0.042 -3.550 1.00 95.62 85 SER A N 1
ATOM 709 C CA . SER A 1 85 ? 4.387 0.594 -2.227 1.00 95.62 85 SER A CA 1
ATOM 710 C C . SER A 1 85 ? 2.986 1.049 -1.842 1.00 95.62 85 SER A C 1
ATOM 712 O O . SER A 1 85 ? 2.505 0.702 -0.769 1.00 95.62 85 SER A O 1
ATOM 714 N N . ARG A 1 86 ? 2.290 1.740 -2.750 1.00 93.19 86 ARG A N 1
ATOM 715 C CA . ARG A 1 86 ? 0.934 2.230 -2.497 1.00 93.19 86 ARG A CA 1
ATOM 716 C C . ARG A 1 86 ? -0.065 1.098 -2.257 1.00 93.19 86 ARG A C 1
ATOM 718 O O . ARG A 1 86 ? -0.952 1.243 -1.425 1.00 93.19 86 ARG A O 1
ATOM 725 N N . VAL A 1 87 ? 0.070 -0.021 -2.970 1.00 90.50 87 VAL A N 1
ATOM 726 C CA . VAL A 1 87 ? -0.758 -1.214 -2.738 1.00 90.50 87 VAL A CA 1
ATOM 727 C C . VAL A 1 87 ? -0.498 -1.790 -1.347 1.00 90.50 87 VAL A C 1
ATOM 729 O O . VAL A 1 87 ? -1.456 -2.098 -0.643 1.00 90.50 87 VAL A O 1
ATOM 732 N N . ARG A 1 88 ? 0.768 -1.900 -0.921 1.00 91.25 88 ARG A N 1
ATOM 733 C CA . ARG A 1 88 ? 1.103 -2.364 0.436 1.00 91.25 88 ARG A CA 1
ATOM 734 C C . ARG A 1 88 ? 0.509 -1.456 1.511 1.00 91.25 88 ARG A C 1
ATOM 736 O O . ARG A 1 88 ? -0.081 -1.971 2.457 1.00 91.25 88 ARG A O 1
ATOM 743 N N . ASP A 1 89 ? 0.616 -0.142 1.338 1.00 92.62 89 ASP A N 1
ATOM 744 C CA . ASP A 1 89 ? 0.087 0.834 2.294 1.00 92.62 89 ASP A CA 1
ATOM 745 C C . ASP A 1 89 ? -1.441 0.731 2.409 1.00 92.62 89 ASP A C 1
ATOM 747 O O . ASP A 1 89 ? -1.966 0.641 3.516 1.00 92.62 89 ASP A O 1
ATOM 751 N N . LEU A 1 90 ? -2.153 0.643 1.278 1.00 92.19 90 LEU A N 1
ATOM 752 C CA . LEU A 1 90 ? -3.614 0.489 1.254 1.00 92.19 90 LEU A CA 1
ATOM 753 C C . LEU A 1 90 ? -4.082 -0.813 1.912 1.00 92.19 90 LEU A C 1
ATOM 755 O O . LEU A 1 90 ? -5.039 -0.800 2.680 1.00 92.19 90 LEU A O 1
ATOM 759 N N . VAL A 1 91 ? -3.411 -1.935 1.633 1.00 91.06 91 VAL A N 1
ATOM 760 C CA . VAL A 1 91 ? -3.743 -3.228 2.257 1.00 91.06 91 VAL A CA 1
ATOM 761 C C . VAL A 1 91 ? -3.479 -3.185 3.762 1.00 91.06 91 VAL A C 1
ATOM 763 O O . VAL A 1 91 ? -4.273 -3.715 4.539 1.00 91.06 91 VAL A O 1
ATOM 766 N N . SER A 1 92 ? -2.387 -2.541 4.185 1.00 91.62 92 SER A N 1
ATOM 767 C CA . SER A 1 92 ? -2.088 -2.346 5.604 1.00 91.62 92 SER A CA 1
ATOM 768 C C . SER A 1 92 ? -3.157 -1.490 6.282 1.00 91.62 92 SER A C 1
ATOM 770 O O . SER A 1 92 ? -3.638 -1.860 7.349 1.00 91.62 92 SER A O 1
ATOM 772 N N . GLU A 1 93 ? -3.552 -0.372 5.672 1.00 90.56 93 GLU A N 1
ATOM 773 C CA . GLU A 1 93 ? -4.599 0.510 6.194 1.00 90.56 93 GLU A CA 1
ATOM 774 C C . GLU A 1 93 ? -5.942 -0.225 6.300 1.00 90.56 93 GLU A C 1
ATOM 776 O O . GLU A 1 93 ? -6.570 -0.210 7.357 1.00 90.56 93 GLU A O 1
ATOM 781 N N . GLU A 1 94 ? -6.347 -0.953 5.256 1.00 92.94 94 GLU A N 1
ATOM 782 C CA . GLU A 1 94 ? -7.580 -1.744 5.265 1.00 92.94 94 GLU A CA 1
ATOM 783 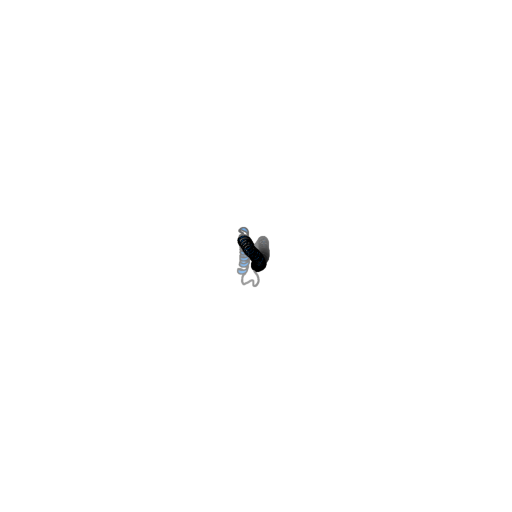C C . GLU A 1 94 ? -7.550 -2.836 6.347 1.00 92.94 94 GLU A C 1
ATOM 785 O O . GLU A 1 94 ? -8.540 -3.044 7.052 1.00 92.94 94 GLU A O 1
ATOM 790 N N . SER A 1 95 ? -6.410 -3.516 6.513 1.00 91.06 95 SER A N 1
ATOM 791 C CA . SER A 1 95 ? -6.226 -4.521 7.563 1.00 91.06 95 SER A CA 1
ATOM 792 C C . SER A 1 95 ? -6.373 -3.912 8.956 1.00 91.06 95 SER A C 1
ATOM 794 O O . SER A 1 95 ? -7.100 -4.464 9.780 1.00 91.06 95 SER A O 1
ATOM 796 N N . ILE A 1 96 ? -5.729 -2.767 9.203 1.00 93.88 96 ILE A N 1
ATOM 797 C CA . ILE A 1 96 ? -5.803 -2.053 10.485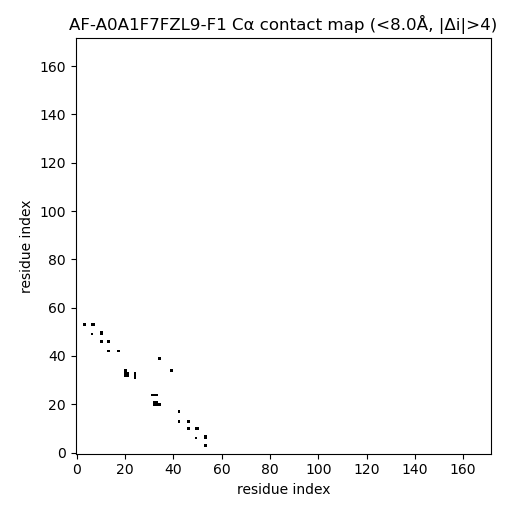 1.00 93.88 96 ILE A CA 1
ATOM 798 C C . ILE A 1 96 ? -7.245 -1.625 10.774 1.00 93.88 96 ILE A C 1
ATOM 800 O O . ILE A 1 96 ? -7.733 -1.831 11.883 1.00 93.88 96 ILE A O 1
ATOM 804 N N . VAL A 1 97 ? -7.951 -1.069 9.784 1.00 94.00 97 VAL A N 1
ATOM 805 C CA . VAL A 1 97 ? -9.354 -0.654 9.941 1.00 94.00 97 VAL A CA 1
ATOM 806 C C . VAL A 1 97 ? -10.250 -1.853 10.247 1.00 94.00 97 VAL A C 1
ATOM 808 O O . VAL A 1 97 ? -11.089 -1.776 11.144 1.00 94.00 97 VAL A O 1
ATOM 811 N N . ARG A 1 98 ? -10.066 -2.975 9.543 1.00 94.88 98 ARG A N 1
ATOM 812 C CA . ARG A 1 98 ? -10.856 -4.193 9.765 1.00 94.88 98 ARG A CA 1
ATOM 813 C C . ARG A 1 98 ? -10.649 -4.758 11.170 1.00 94.88 98 ARG A C 1
ATOM 815 O O . ARG A 1 98 ? -11.620 -5.129 11.823 1.00 94.88 98 ARG A O 1
ATOM 822 N N . GLU A 1 99 ? -9.406 -4.797 11.640 1.00 94.38 99 GLU A N 1
ATOM 823 C CA . GLU A 1 99 ? -9.078 -5.278 12.984 1.00 94.38 99 GLU A CA 1
ATOM 824 C C . GLU A 1 99 ? -9.602 -4.333 14.075 1.00 94.38 99 GLU A C 1
ATOM 826 O O . GLU A 1 99 ? -10.183 -4.792 15.057 1.00 94.38 99 GLU A O 1
ATOM 83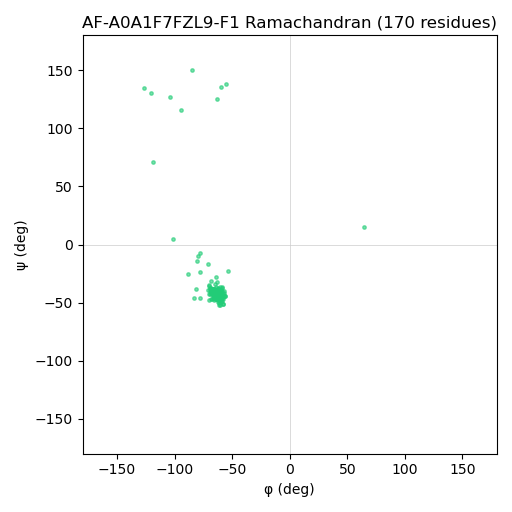1 N N . ALA A 1 100 ? -9.515 -3.016 13.862 1.00 91.50 100 ALA A N 1
ATOM 832 C CA . ALA A 1 100 ? -10.093 -2.025 14.766 1.00 91.50 100 ALA A CA 1
ATOM 833 C C . ALA A 1 100 ? -11.625 -2.143 14.874 1.00 91.50 100 ALA A C 1
ATOM 835 O O . ALA A 1 100 ? -12.167 -2.019 15.971 1.00 91.50 100 ALA A O 1
ATOM 836 N N . LEU A 1 101 ? -12.326 -2.404 13.763 1.00 94.94 101 LEU A N 1
ATOM 837 C CA . LEU A 1 101 ? -13.776 -2.634 13.770 1.00 94.94 101 LEU A CA 1
ATOM 838 C C . LEU A 1 101 ? -14.145 -3.907 14.539 1.00 94.94 101 LEU A C 1
ATOM 840 O O . LEU A 1 101 ? -15.050 -3.867 15.368 1.00 94.94 101 LEU A O 1
ATOM 844 N N . HIS A 1 102 ? -13.418 -5.003 14.315 1.00 96.94 102 HIS A N 1
ATOM 845 C CA . HIS A 1 102 ? -13.639 -6.255 15.038 1.00 96.94 102 HIS A CA 1
ATOM 846 C C . HIS A 1 102 ? -13.408 -6.090 16.550 1.00 96.94 102 HIS A C 1
ATOM 848 O O . HIS A 1 102 ? -14.201 -6.560 17.365 1.00 96.94 102 HIS A O 1
ATOM 854 N N . GLU A 1 103 ? -12.351 -5.378 16.944 1.00 96.69 103 GLU A N 1
ATOM 855 C CA . GLU A 1 103 ? -12.080 -5.094 18.354 1.00 96.69 103 GLU A CA 1
ATOM 856 C C . GLU A 1 103 ? -13.138 -4.168 18.970 1.00 96.69 103 GLU A C 1
ATOM 858 O O . GLU A 1 103 ? -13.567 -4.386 20.103 1.00 96.69 103 GLU A O 1
ATOM 863 N N . ALA A 1 104 ? -13.623 -3.173 18.221 1.00 94.75 104 ALA A N 1
ATOM 864 C CA . ALA A 1 104 ? -14.717 -2.316 18.666 1.00 94.75 104 ALA A CA 1
ATOM 865 C C . ALA A 1 104 ? -16.013 -3.112 18.896 1.00 94.75 104 ALA A C 1
ATOM 867 O O . ALA A 1 104 ? -16.665 -2.925 19.925 1.00 94.75 104 ALA A O 1
A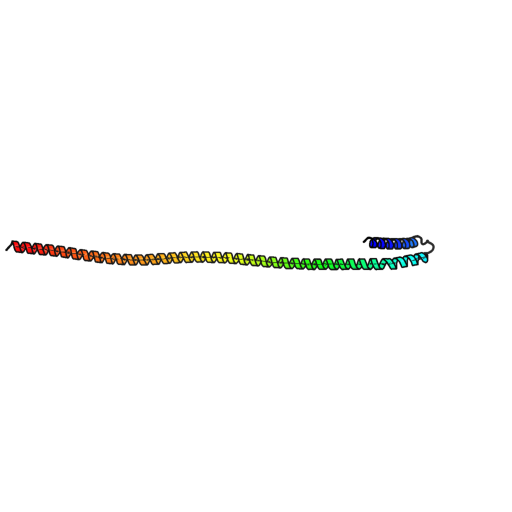TOM 868 N N . GLU A 1 105 ? -16.370 -4.024 17.988 1.00 97.56 105 GLU A N 1
ATOM 869 C CA . GLU A 1 105 ? -17.516 -4.927 18.161 1.00 97.56 105 GLU A CA 1
ATOM 870 C C . GLU A 1 105 ? -17.356 -5.800 19.410 1.00 97.56 105 GLU A C 1
ATOM 872 O O . GLU A 1 105 ? -18.281 -5.888 20.220 1.00 97.56 105 GLU A O 1
ATOM 877 N N . ARG A 1 106 ? -16.161 -6.364 19.623 1.00 97.81 106 ARG A N 1
ATOM 878 C CA . ARG A 1 106 ? -15.844 -7.164 20.812 1.00 97.81 106 ARG A CA 1
ATOM 879 C C . ARG A 1 106 ? -15.981 -6.359 22.107 1.00 97.81 106 ARG A C 1
ATOM 881 O O . ARG A 1 106 ? -16.548 -6.853 23.077 1.00 97.81 106 ARG A O 1
ATOM 888 N N . ILE A 1 107 ? -15.492 -5.117 22.135 1.00 97.69 107 ILE A N 1
ATOM 889 C CA . ILE A 1 107 ? -15.627 -4.221 23.295 1.00 97.69 107 ILE A CA 1
ATOM 890 C C . ILE A 1 107 ? -17.103 -3.925 23.580 1.00 97.69 107 ILE A C 1
ATOM 892 O O . ILE A 1 107 ? -17.522 -3.968 24.736 1.00 97.69 107 ILE A O 1
ATOM 896 N N . VAL A 1 108 ? -17.893 -3.631 22.542 1.00 98.12 108 VAL A N 1
ATOM 897 C CA . VAL A 1 108 ? -19.326 -3.341 22.691 1.00 98.12 108 VAL A CA 1
ATOM 898 C C . VAL A 1 108 ? -20.081 -4.554 23.223 1.00 98.12 108 VAL A C 1
ATOM 900 O O . VAL A 1 108 ? -20.935 -4.388 24.094 1.00 98.12 108 VAL A O 1
ATOM 903 N N . GLU A 1 109 ? -19.775 -5.754 22.734 1.00 98.12 109 GLU A N 1
ATOM 904 C CA . GLU A 1 109 ? -20.444 -6.968 23.197 1.00 98.12 109 GLU A CA 1
ATOM 905 C C . GLU A 1 109 ? -20.076 -7.297 24.646 1.00 98.12 109 GLU A C 1
ATOM 907 O O . GLU A 1 109 ? -20.969 -7.448 25.477 1.00 98.12 109 GLU A O 1
ATOM 912 N N . ASN A 1 110 ? -18.788 -7.244 24.995 1.00 97.69 110 ASN A N 1
ATOM 913 C CA . ASN A 1 110 ? -18.340 -7.417 26.377 1.00 97.69 110 ASN A CA 1
ATOM 914 C C . ASN A 1 110 ? -19.010 -6.412 27.329 1.00 97.69 110 ASN A C 1
ATOM 916 O O . ASN A 1 110 ? -19.480 -6.783 28.401 1.00 97.69 110 ASN A O 1
ATOM 920 N N . ALA A 1 111 ? -19.099 -5.138 26.931 1.00 95.75 111 ALA A N 1
ATOM 921 C CA . ALA A 1 111 ? -19.747 -4.111 27.744 1.00 95.75 111 ALA A CA 1
ATOM 922 C C . ALA A 1 111 ? -21.252 -4.375 27.926 1.00 95.75 111 ALA A C 1
ATOM 924 O O . ALA A 1 111 ? -21.819 -4.056 28.977 1.00 95.75 111 ALA A O 1
ATOM 925 N N . ARG A 1 112 ? -21.924 -4.948 26.917 1.00 97.50 112 ARG A N 1
ATOM 926 C CA . ARG A 1 112 ? -23.333 -5.354 27.023 1.00 97.50 112 ARG A CA 1
ATOM 927 C C . ARG A 1 112 ? -23.504 -6.511 27.993 1.00 97.50 112 ARG A C 1
ATOM 929 O O . ARG A 1 112 ? -24.392 -6.421 28.839 1.00 97.50 112 ARG A O 1
ATOM 936 N N . GLU A 1 113 ? -22.674 -7.544 27.885 1.00 98.12 113 GLU A N 1
ATOM 937 C CA . GLU A 1 113 ? -22.687 -8.696 28.793 1.00 98.12 113 GLU A CA 1
ATOM 938 C C . GLU A 1 113 ? -22.460 -8.248 30.242 1.00 98.12 113 GLU A C 1
ATOM 940 O O . GLU A 1 113 ? -23.312 -8.491 31.097 1.00 98.12 113 GLU A O 1
ATOM 945 N N . GLU A 1 114 ? -21.407 -7.466 30.492 1.00 97.31 114 GLU A N 1
ATOM 946 C CA . GLU A 1 114 ? -21.084 -6.932 31.821 1.00 97.31 114 GLU A CA 1
ATOM 947 C C . GLU A 1 114 ? -22.223 -6.062 32.379 1.00 97.31 114 GLU A C 1
ATOM 949 O O . GLU A 1 114 ? -22.608 -6.173 33.543 1.00 97.31 114 GLU A O 1
ATOM 954 N N . THR A 1 115 ? -22.852 -5.237 31.534 1.00 97.25 115 THR A N 1
ATOM 955 C CA . THR A 1 115 ? -24.017 -4.436 31.943 1.00 97.25 115 THR A CA 1
ATOM 956 C C . THR A 1 115 ? -25.216 -5.315 32.313 1.00 97.25 115 THR A C 1
ATOM 958 O O . THR A 1 115 ? -25.974 -4.970 33.227 1.00 97.25 115 THR A O 1
ATOM 961 N N . MET A 1 116 ? -25.447 -6.418 31.595 1.00 97.44 116 MET A N 1
ATOM 962 C CA . MET A 1 116 ? -26.529 -7.352 31.915 1.00 97.44 116 MET A CA 1
ATOM 963 C C . MET A 1 116 ? -26.264 -8.081 33.232 1.00 97.44 116 MET A C 1
ATOM 965 O O . MET A 1 116 ? -27.183 -8.191 34.049 1.00 97.44 116 MET A O 1
ATOM 969 N N . GLU A 1 117 ? -25.028 -8.522 33.460 1.00 98.00 117 GLU A N 1
ATOM 970 C CA . GLU A 1 117 ? -24.613 -9.145 34.718 1.00 98.00 117 GLU A CA 1
ATOM 971 C C . GLU A 1 117 ? -24.767 -8.177 35.892 1.00 98.00 117 GLU A C 1
ATOM 973 O O . GLU A 1 117 ? -25.481 -8.486 36.846 1.00 98.00 117 GLU A O 1
ATOM 978 N N . LEU A 1 118 ? -24.246 -6.955 35.773 1.00 97.44 118 LEU A N 1
ATOM 979 C CA . LEU A 1 118 ? -24.333 -5.942 36.825 1.00 97.44 118 LEU A CA 1
ATOM 980 C C . LEU A 1 118 ? -25.786 -5.568 37.160 1.00 97.44 118 LEU A C 1
ATOM 982 O O . LEU A 1 118 ? -26.147 -5.416 38.329 1.00 97.44 118 LEU A O 1
ATOM 986 N N . LYS A 1 119 ? -26.663 -5.465 36.151 1.00 97.44 119 LYS A N 1
ATOM 987 C CA . LYS A 1 119 ? -28.105 -5.261 36.380 1.00 97.44 119 LYS A CA 1
ATOM 988 C C . LYS A 1 119 ? -28.729 -6.428 37.132 1.00 97.44 119 LYS A C 1
ATOM 990 O O . LYS A 1 119 ? -29.541 -6.204 38.029 1.00 97.44 119 LYS A O 1
ATOM 995 N N . ARG A 1 120 ? -28.381 -7.661 36.765 1.00 98.19 120 ARG A N 1
ATOM 996 C CA . ARG A 1 120 ? -28.890 -8.860 37.433 1.00 98.19 120 ARG A CA 1
ATOM 997 C C . ARG A 1 120 ? -28.434 -8.905 38.889 1.00 98.19 120 ARG A C 1
ATOM 999 O O . ARG A 1 120 ? -29.264 -9.142 39.762 1.00 98.19 120 ARG A O 1
ATOM 1006 N N . GLU A 1 121 ? -27.160 -8.643 39.152 1.00 97.94 121 GLU A N 1
ATOM 1007 C CA . GLU A 1 121 ? -26.607 -8.586 40.507 1.00 97.94 121 GLU A CA 1
ATOM 1008 C C . GLU A 1 121 ? -27.281 -7.503 41.353 1.00 97.94 121 GLU A C 1
ATOM 1010 O O . GLU A 1 121 ? -27.700 -7.772 42.478 1.00 97.94 121 GLU A O 1
ATOM 1015 N N . ALA A 1 122 ? -27.479 -6.304 40.795 1.00 95.81 122 ALA A N 1
ATOM 1016 C CA . ALA A 1 122 ? -28.175 -5.217 41.479 1.00 95.81 122 ALA A CA 1
ATOM 1017 C C . ALA A 1 122 ? -29.632 -5.574 41.821 1.00 95.81 122 ALA A C 1
ATOM 1019 O O . ALA A 1 122 ? -30.112 -5.243 42.910 1.00 95.81 122 ALA A O 1
ATOM 1020 N N . LEU A 1 123 ? -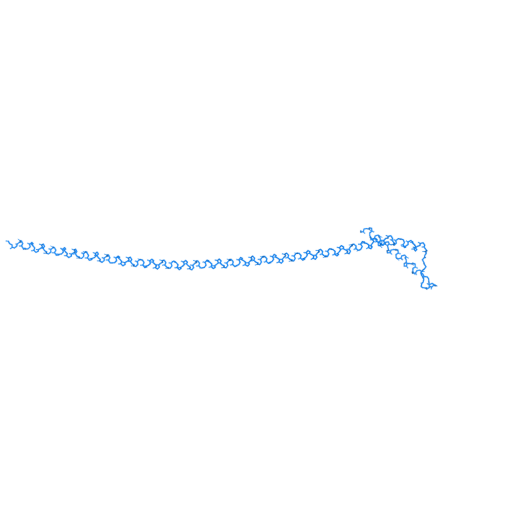30.336 -6.267 40.919 1.00 97.88 123 LEU A N 1
ATOM 1021 C CA . LEU A 1 123 ? -31.695 -6.750 41.173 1.00 97.88 123 LEU A CA 1
ATOM 1022 C C . LEU A 1 123 ? -31.724 -7.802 42.285 1.00 97.88 123 LEU A C 1
ATOM 1024 O O . LEU A 1 123 ? -32.554 -7.693 43.181 1.00 97.88 123 LEU A O 1
ATOM 1028 N N . LEU A 1 124 ? -30.803 -8.770 42.266 1.00 98.19 124 LEU A N 1
ATOM 1029 C CA . LEU A 1 124 ? -30.695 -9.791 43.315 1.00 98.19 124 LEU A CA 1
ATOM 1030 C C . LEU A 1 124 ? -30.384 -9.173 44.683 1.00 98.19 124 LEU A C 1
ATOM 1032 O O . LEU A 1 124 ? -30.993 -9.541 45.683 1.00 98.19 124 LEU A O 1
ATOM 1036 N N . TYR A 1 125 ? -29.474 -8.201 44.727 1.00 97.38 125 TYR A N 1
ATOM 1037 C CA . TYR A 1 125 ? -29.163 -7.475 45.956 1.00 97.38 125 TYR A CA 1
ATOM 1038 C C . TYR A 1 125 ? -30.368 -6.678 46.477 1.00 97.38 125 TYR A C 1
ATOM 1040 O O . TYR A 1 125 ? -30.641 -6.661 47.677 1.00 97.38 125 TYR A O 1
ATOM 1048 N N . THR A 1 126 ? -31.110 -6.030 45.575 1.00 98.00 126 THR A N 1
ATOM 1049 C CA . THR A 1 126 ? -32.319 -5.278 45.937 1.00 98.00 126 THR A CA 1
ATOM 1050 C C . THR A 1 126 ? -33.403 -6.204 46.488 1.00 98.00 126 THR A C 1
ATOM 1052 O O . THR A 1 126 ? -34.053 -5.850 47.468 1.00 98.00 126 THR A O 1
ATOM 1055 N N . ASP A 1 127 ? -33.578 -7.388 45.899 1.00 98.31 127 ASP A N 1
ATOM 1056 C CA . ASP A 1 127 ? -34.521 -8.404 46.375 1.00 98.31 127 ASP A CA 1
ATOM 1057 C C . ASP A 1 127 ? -34.175 -8.889 47.793 1.00 98.31 127 ASP A C 1
ATOM 1059 O O . ASP A 1 127 ? -35.028 -8.843 48.678 1.00 98.31 127 ASP A O 1
ATOM 1063 N N . ASP A 1 128 ? -32.906 -9.226 48.057 1.00 98.38 128 ASP A N 1
ATOM 1064 C CA . ASP A 1 128 ? -32.435 -9.616 49.397 1.00 98.38 128 ASP A CA 1
ATOM 1065 C C . ASP A 1 128 ? -32.656 -8.503 50.437 1.00 98.38 128 ASP A C 1
ATOM 1067 O O . ASP A 1 128 ? -33.111 -8.753 51.559 1.00 98.38 128 ASP A O 1
ATOM 1071 N N . LEU A 1 129 ? -32.391 -7.248 50.061 1.00 98.12 129 LEU A N 1
ATOM 1072 C CA . LEU A 1 129 ? -32.634 -6.101 50.933 1.00 98.12 129 LEU A CA 1
ATOM 1073 C C . LEU A 1 129 ? -34.128 -5.936 51.250 1.00 98.12 129 LEU A C 1
ATOM 1075 O O . LEU A 1 129 ? -34.489 -5.707 52.408 1.00 98.12 129 LEU A O 1
ATOM 1079 N N . LEU A 1 130 ? -34.995 -6.054 50.240 1.00 98.12 130 LEU A N 1
ATOM 1080 C CA . LEU A 1 130 ? -36.446 -5.958 50.409 1.00 98.12 130 LEU A CA 1
ATOM 1081 C C . LEU A 1 130 ? -37.000 -7.116 51.244 1.00 98.12 130 LEU A C 1
ATOM 1083 O O . LEU A 1 130 ? -37.859 -6.879 52.095 1.00 98.12 130 LEU A O 1
ATOM 1087 N N . ALA A 1 131 ? -36.482 -8.333 51.069 1.00 98.25 131 ALA A N 1
ATOM 1088 C CA . ALA A 1 131 ? -36.861 -9.495 51.868 1.00 98.25 131 ALA A CA 1
ATOM 1089 C C . ALA A 1 131 ? -36.562 -9.272 53.360 1.00 98.25 131 ALA A C 1
ATOM 1091 O O . ALA A 1 131 ? -37.453 -9.424 54.199 1.00 98.25 131 ALA A O 1
ATOM 1092 N N . LYS A 1 132 ? -35.351 -8.800 53.690 1.00 97.81 132 LYS A N 1
ATOM 1093 C CA . LYS A 1 132 ? -34.968 -8.434 55.068 1.00 97.81 132 LYS A CA 1
ATOM 1094 C C . LYS A 1 132 ? -35.844 -7.322 55.640 1.00 97.81 132 LYS A C 1
ATOM 1096 O O . LYS A 1 132 ? -36.195 -7.341 56.820 1.00 97.81 132 LYS A O 1
ATOM 1101 N N . LEU A 1 133 ? -36.200 -6.331 54.821 1.00 97.62 133 LEU A N 1
ATOM 1102 C CA . LEU A 1 133 ? -37.082 -5.245 55.246 1.00 97.62 133 LEU A CA 1
ATOM 1103 C C . LEU A 1 133 ? -38.492 -5.766 55.571 1.00 97.62 133 LEU A C 1
ATOM 1105 O O . LEU A 1 133 ? -39.070 -5.371 56.584 1.00 97.62 133 LEU A O 1
ATOM 1109 N N . SER A 1 134 ? -39.019 -6.669 54.738 1.00 97.69 134 SER A N 1
ATOM 1110 C CA . SER A 1 134 ? -40.319 -7.314 54.948 1.00 97.69 134 SER A CA 1
ATOM 1111 C C . SER A 1 134 ? -40.342 -8.109 56.250 1.00 97.69 134 SER A C 1
ATOM 1113 O O . SER A 1 134 ? -41.258 -7.934 57.050 1.00 97.69 134 SER A O 1
ATOM 1115 N N . GLU A 1 135 ? -39.308 -8.913 56.505 1.00 98.12 135 GLU A N 1
ATOM 1116 C CA . GLU A 1 135 ? -39.194 -9.700 57.738 1.00 98.12 135 GLU A CA 1
ATOM 1117 C C . GLU A 1 135 ? -39.202 -8.803 58.989 1.00 98.12 135 GLU A C 1
ATOM 1119 O O . GLU A 1 135 ? -39.941 -9.054 59.944 1.00 98.12 135 GLU A O 1
ATOM 1124 N N . ASN A 1 136 ? -38.452 -7.698 58.963 1.00 97.69 136 ASN A N 1
ATOM 1125 C CA . ASN A 1 136 ? -38.439 -6.729 60.062 1.00 97.69 136 ASN A CA 1
ATOM 1126 C C . ASN A 1 136 ? -39.814 -6.076 60.288 1.00 97.69 136 ASN A C 1
ATOM 1128 O O . ASN A 1 136 ? -40.221 -5.850 61.436 1.00 97.69 136 ASN A O 1
ATOM 1132 N N . PHE A 1 137 ? -40.551 -5.764 59.217 1.00 97.69 137 PHE A N 1
ATOM 1133 C CA . PHE A 1 137 ? -41.907 -5.229 59.344 1.00 97.69 137 PHE A CA 1
ATOM 1134 C C . PHE A 1 137 ? -42.888 -6.256 59.906 1.00 97.69 137 PHE A C 1
ATOM 1136 O O . PHE A 1 137 ? -43.704 -5.885 60.752 1.00 97.69 137 PHE A O 1
ATOM 1143 N N . ASP A 1 138 ? -42.784 -7.525 59.519 1.00 97.94 138 ASP A N 1
ATOM 1144 C CA . ASP A 1 138 ? -43.618 -8.594 60.071 1.00 97.94 138 ASP A CA 1
ATOM 1145 C C . ASP A 1 138 ? -43.388 -8.762 61.580 1.00 97.94 138 ASP A C 1
ATOM 1147 O O . ASP A 1 138 ? -44.352 -8.757 62.353 1.00 97.94 138 ASP A O 1
ATOM 1151 N N . GLN A 1 139 ? -42.126 -8.778 62.024 1.00 97.56 139 GLN A N 1
ATOM 1152 C CA . GLN A 1 139 ? -41.767 -8.817 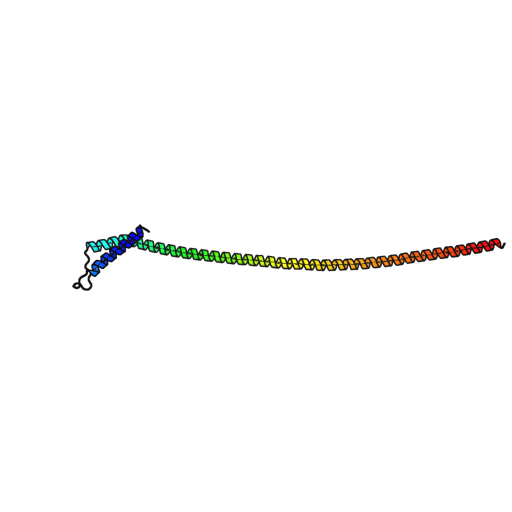63.451 1.00 97.56 139 GLN A CA 1
ATOM 1153 C C . GLN A 1 139 ? -42.288 -7.586 64.215 1.00 97.56 139 GLN A C 1
ATOM 1155 O O . GLN A 1 139 ? -42.806 -7.686 65.336 1.00 97.56 139 GLN A O 1
ATOM 1160 N N . THR A 1 140 ? -42.198 -6.402 63.601 1.00 97.44 140 THR A N 1
ATOM 1161 C CA . THR A 1 140 ? -42.708 -5.154 64.190 1.00 97.44 140 THR A CA 1
ATOM 1162 C C . THR A 1 140 ? -44.233 -5.190 64.323 1.00 97.44 140 THR A C 1
ATOM 1164 O O . THR A 1 140 ? -44.780 -4.856 65.378 1.00 97.44 140 THR A O 1
ATOM 1167 N N . LEU A 1 141 ? -44.942 -5.636 63.283 1.00 97.56 141 LEU A N 1
ATOM 1168 C CA . LEU A 1 141 ? -46.398 -5.782 63.296 1.00 97.56 141 LEU A CA 1
ATOM 1169 C C . LEU A 1 141 ? -46.856 -6.823 64.316 1.00 97.56 141 LEU A C 1
ATOM 1171 O O . LEU A 1 141 ? -47.868 -6.611 64.991 1.00 97.56 141 LEU A O 1
ATOM 1175 N N . GLU A 1 142 ? -46.128 -7.928 64.459 1.00 97.56 142 GLU A N 1
ATOM 1176 C CA . GLU A 1 142 ? -46.389 -8.928 65.491 1.00 97.56 142 GLU A CA 1
ATOM 1177 C C . GLU A 1 142 ? -46.243 -8.333 66.897 1.00 97.56 142 GLU A C 1
ATOM 1179 O O . GLU A 1 142 ? -47.144 -8.484 67.728 1.00 97.56 142 GLU A O 1
ATOM 1184 N N . THR A 1 143 ? -45.186 -7.552 67.132 1.00 97.44 143 THR A N 1
ATOM 1185 C CA . THR A 1 143 ? -44.976 -6.829 68.396 1.00 97.44 143 THR A CA 1
ATOM 1186 C C . THR A 1 143 ? -46.136 -5.875 68.701 1.00 97.44 143 THR A C 1
ATOM 1188 O O . THR A 1 143 ? -46.691 -5.900 69.803 1.00 97.44 143 THR A O 1
ATOM 1191 N N . VAL A 1 144 ? -46.588 -5.090 67.715 1.00 97.50 144 VAL A N 1
ATOM 1192 C CA . VAL A 1 144 ? -47.747 -4.187 67.862 1.00 97.50 144 VAL A CA 1
ATOM 1193 C C . VAL A 1 144 ? -49.036 -4.966 68.144 1.00 97.50 144 VAL A C 1
ATOM 1195 O O . VAL A 1 144 ? -49.812 -4.584 69.026 1.00 97.50 144 VAL A O 1
ATOM 1198 N N . ARG A 1 145 ? -49.286 -6.072 67.430 1.00 96.81 145 ARG A N 1
ATOM 1199 C CA . ARG A 1 145 ? -50.461 -6.936 67.657 1.00 96.81 145 ARG A CA 1
ATOM 1200 C C . ARG A 1 145 ? -50.460 -7.512 69.071 1.00 96.81 145 ARG A C 1
ATOM 1202 O O . ARG A 1 145 ? -51.508 -7.509 69.718 1.00 96.81 145 ARG A O 1
ATOM 1209 N N . ASN A 1 146 ? -49.307 -7.964 69.557 1.00 96.81 146 ASN A N 1
ATOM 1210 C CA . ASN A 1 146 ? -49.155 -8.486 70.913 1.00 96.81 146 ASN A CA 1
ATOM 1211 C C . ASN A 1 146 ? -49.383 -7.389 71.963 1.00 96.81 146 ASN A C 1
ATOM 1213 O O . ASN A 1 146 ? -50.171 -7.600 72.886 1.00 96.81 146 ASN A O 1
ATOM 1217 N N . GLY A 1 147 ? -48.826 -6.188 71.767 1.00 96.19 147 GLY A N 1
ATOM 1218 C CA . GLY A 1 147 ? -49.096 -5.027 72.624 1.00 96.19 147 GLY A CA 1
ATOM 1219 C C . GLY A 1 147 ? -50.587 -4.673 72.702 1.00 96.19 147 GLY A C 1
ATOM 1220 O O . GL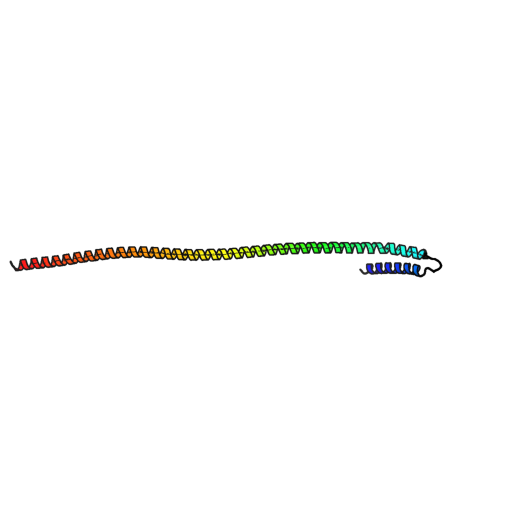Y A 1 147 ? -51.133 -4.493 73.790 1.00 96.19 147 GLY A O 1
ATOM 1221 N N . ARG A 1 148 ? -51.296 -4.670 71.564 1.00 96.69 148 ARG A N 1
ATOM 1222 C CA . ARG A 1 148 ? -52.754 -4.439 71.532 1.00 96.69 148 ARG A CA 1
ATOM 1223 C C . ARG A 1 148 ? -53.546 -5.520 72.267 1.00 96.69 148 ARG A C 1
ATOM 1225 O O . ARG A 1 148 ? -54.512 -5.188 72.950 1.00 96.69 148 ARG A O 1
ATOM 1232 N N . LYS A 1 149 ? -53.163 -6.796 72.135 1.00 95.94 149 LYS A N 1
ATOM 1233 C CA . LYS A 1 149 ? -53.802 -7.905 72.868 1.00 95.94 149 LYS A CA 1
ATOM 1234 C C . LYS A 1 149 ? -53.637 -7.745 74.381 1.00 95.94 149 LYS A C 1
ATOM 1236 O O . LYS A 1 149 ? -54.601 -7.975 75.103 1.00 95.94 149 LYS A O 1
ATOM 1241 N N . LEU A 1 150 ? -52.455 -7.329 74.845 1.00 95.38 150 LEU A N 1
ATOM 1242 C CA . LEU A 1 150 ? -52.195 -7.074 76.266 1.00 95.38 150 LEU A CA 1
ATOM 1243 C C . LEU A 1 150 ? -53.062 -5.933 76.807 1.00 95.38 150 LEU A C 1
ATOM 1245 O O . LEU A 1 150 ? -53.709 -6.111 77.832 1.00 95.38 150 LEU A O 1
ATOM 1249 N N . ILE A 1 151 ? -53.145 -4.806 76.089 1.00 95.12 151 ILE A N 1
ATOM 1250 C CA . ILE A 1 151 ? -54.014 -3.682 76.479 1.00 95.12 151 ILE A CA 1
ATOM 1251 C C . ILE A 1 151 ? -55.481 -4.122 76.524 1.00 95.12 151 ILE A C 1
ATOM 1253 O O . ILE A 1 151 ? -56.186 -3.795 77.471 1.00 95.12 151 ILE A O 1
ATOM 1257 N N . LYS A 1 152 ? -55.946 -4.889 75.527 1.00 94.31 152 LYS A N 1
ATOM 1258 C CA . LYS A 1 152 ? -57.327 -5.394 75.492 1.00 94.31 152 LYS A CA 1
ATOM 1259 C C . LYS A 1 152 ? -57.645 -6.269 76.707 1.00 94.31 152 LYS A C 1
ATOM 1261 O O . LYS A 1 152 ? -58.662 -6.031 77.342 1.00 94.31 152 LYS A O 1
ATOM 1266 N N . ARG A 1 153 ? -56.759 -7.213 77.050 1.00 93.62 153 ARG A N 1
ATOM 1267 C CA . ARG A 1 153 ? -56.900 -8.045 78.257 1.00 93.62 153 ARG A CA 1
ATOM 1268 C C . ARG A 1 153 ? -56.920 -7.203 79.527 1.00 93.62 153 ARG A C 1
ATOM 1270 O O . ARG A 1 153 ? -57.810 -7.364 80.340 1.00 93.62 153 ARG A O 1
ATOM 1277 N N . PHE A 1 154 ? -56.000 -6.247 79.652 1.00 93.38 154 PHE A N 1
ATOM 1278 C CA . PHE A 1 154 ? -55.958 -5.357 80.811 1.00 93.38 154 PHE A CA 1
ATOM 1279 C C . PHE A 1 154 ? -57.256 -4.546 80.982 1.00 93.38 154 PHE A C 1
ATOM 1281 O O . PHE A 1 154 ? -57.729 -4.364 82.101 1.00 93.38 154 PHE A O 1
ATOM 1288 N N . LEU A 1 155 ? -57.853 -4.072 79.882 1.00 91.00 155 LEU A N 1
ATOM 1289 C CA . LEU A 1 155 ? -59.145 -3.380 79.910 1.00 91.00 155 LEU A CA 1
ATOM 1290 C C . LEU A 1 155 ? -60.302 -4.313 80.303 1.00 91.00 155 LEU A C 1
ATOM 1292 O O . LEU A 1 155 ? -61.162 -3.892 81.073 1.00 91.00 155 LEU A O 1
ATOM 1296 N N . GLU A 1 156 ? -60.317 -5.554 79.804 1.00 89.31 156 GLU A N 1
ATOM 1297 C CA . GLU A 1 156 ? -61.294 -6.589 80.185 1.00 89.31 156 GLU A CA 1
ATOM 1298 C C . GLU A 1 156 ? -61.192 -6.893 81.691 1.00 89.31 156 GLU A C 1
ATOM 1300 O O . GLU A 1 156 ? -62.178 -6.716 82.409 1.00 89.31 156 GLU A O 1
ATOM 1305 N N . ASP A 1 157 ? -59.987 -7.179 82.193 1.00 87.88 157 ASP A N 1
ATOM 1306 C CA . ASP A 1 157 ? -59.721 -7.453 83.614 1.00 87.88 157 ASP A CA 1
ATOM 1307 C C . ASP A 1 157 ? -60.121 -6.266 84.519 1.00 87.88 157 ASP A C 1
ATOM 1309 O O . ASP A 1 157 ? -60.702 -6.445 85.591 1.00 87.88 157 ASP A O 1
ATOM 1313 N N . THR A 1 158 ? -59.851 -5.027 84.085 1.00 79.06 158 THR A N 1
ATOM 1314 C CA . THR A 1 158 ? -60.232 -3.815 84.836 1.00 79.06 158 THR A CA 1
ATOM 1315 C C . THR A 1 158 ? -61.752 -3.624 84.860 1.00 79.06 158 THR A C 1
ATOM 1317 O O . THR A 1 158 ? -62.301 -3.207 85.879 1.00 79.06 158 THR A O 1
ATOM 1320 N N . SER A 1 159 ? -62.450 -3.942 83.764 1.00 74.75 159 SER A N 1
ATOM 1321 C CA . SER A 1 159 ? -63.914 -3.853 83.700 1.00 74.75 159 SER A CA 1
ATOM 1322 C C . SER A 1 159 ? -64.606 -4.887 84.596 1.00 74.75 159 SER A C 1
ATOM 1324 O O . SER A 1 159 ? -65.570 -4.552 85.283 1.00 74.75 159 SER A O 1
ATOM 1326 N N . GLU A 1 160 ? -64.070 -6.108 84.671 1.00 72.75 160 GLU A N 1
ATOM 1327 C CA . GLU A 1 160 ? -64.562 -7.158 85.570 1.00 72.75 160 GLU A CA 1
ATOM 1328 C C . GLU A 1 160 ? -64.269 -6.830 87.043 1.00 72.75 160 GLU A C 1
ATOM 1330 O O . GLU A 1 160 ? -65.119 -7.043 87.914 1.00 72.75 160 GLU A O 1
ATOM 1335 N N . GLY A 1 161 ? -63.101 -6.242 87.328 1.00 71.44 161 GLY A N 1
ATOM 1336 C CA . GLY A 1 161 ? -62.739 -5.765 88.665 1.00 71.44 161 GLY A CA 1
ATOM 1337 C C . GLY A 1 161 ? -63.636 -4.631 89.171 1.00 71.44 161 GLY A C 1
ATOM 1338 O O . GLY A 1 161 ? -64.024 -4.634 90.339 1.00 71.44 161 GLY A O 1
ATOM 1339 N N . LEU A 1 162 ? -64.019 -3.694 88.297 1.00 65.81 162 LEU A N 1
ATOM 1340 C CA . LEU A 1 162 ? -64.954 -2.611 88.629 1.00 65.81 162 LEU A CA 1
ATOM 1341 C C . LEU A 1 162 ? -66.386 -3.130 88.844 1.00 65.81 162 LEU A C 1
ATOM 1343 O O . LEU A 1 162 ? -67.012 -2.765 89.835 1.00 65.81 162 LEU A O 1
ATOM 1347 N N . ALA A 1 163 ? -66.869 -4.048 87.999 1.00 64.19 163 ALA A N 1
ATOM 1348 C CA . ALA A 1 163 ? -68.191 -4.663 88.161 1.00 64.19 163 ALA A CA 1
ATOM 1349 C C . ALA A 1 163 ? -68.306 -5.499 89.455 1.00 64.19 163 ALA A C 1
ATOM 1351 O O . ALA A 1 163 ? -69.340 -5.490 90.124 1.00 64.19 163 ALA A O 1
ATOM 1352 N N . SER A 1 164 ? -67.224 -6.185 89.842 1.00 61.62 164 SER A N 1
ATOM 1353 C CA . SER A 1 164 ? -67.156 -6.953 91.094 1.00 61.62 164 SER A CA 1
ATOM 1354 C C . SER A 1 164 ? -67.128 -6.044 92.333 1.00 61.62 164 SER A C 1
ATOM 1356 O O . SER A 1 164 ? -67.710 -6.377 93.368 1.00 61.62 164 SER A O 1
ATOM 1358 N N . ALA A 1 165 ? -66.478 -4.879 92.237 1.00 62.16 165 ALA A N 1
ATOM 1359 C CA . ALA A 1 165 ? -66.448 -3.883 93.306 1.00 62.16 165 ALA A CA 1
ATOM 1360 C C . ALA A 1 165 ? -67.810 -3.183 93.492 1.00 62.16 165 ALA A C 1
ATOM 1362 O O . ALA A 1 165 ? -68.238 -2.997 94.630 1.00 62.16 165 ALA A O 1
ATOM 1363 N N . GLU A 1 166 ? -68.527 -2.869 92.408 1.00 59.44 166 GLU A N 1
ATOM 1364 C CA . GLU A 1 166 ? -69.873 -2.273 92.467 1.00 59.44 166 GLU A CA 1
ATOM 1365 C C . GLU A 1 166 ? -70.914 -3.230 93.080 1.00 59.44 166 GLU A C 1
ATOM 1367 O O . GLU A 1 166 ? -71.655 -2.832 93.980 1.00 59.44 166 GLU A O 1
ATOM 1372 N N . GLN A 1 167 ? -70.906 -4.519 92.712 1.00 58.28 167 GLN A N 1
ATOM 1373 C CA . GLN A 1 167 ? -71.804 -5.527 93.310 1.00 58.28 167 GLN A CA 1
ATOM 1374 C C . GLN A 1 167 ? -71.556 -5.750 94.814 1.00 58.28 167 GLN A C 1
ATOM 1376 O O . GLN A 1 167 ? -72.473 -6.097 95.565 1.00 58.28 167 GLN A O 1
ATOM 1381 N N . SER A 1 168 ? -70.323 -5.522 95.271 1.00 59.50 168 SER A N 1
ATOM 1382 C CA . SER A 1 168 ? -69.941 -5.627 96.686 1.00 59.50 168 SER A CA 1
ATOM 1383 C C . SER A 1 168 ? -70.389 -4.412 97.513 1.00 59.50 168 SER A C 1
ATOM 1385 O O . SER A 1 168 ? -70.552 -4.526 98.726 1.00 59.50 168 SER A O 1
ATOM 1387 N N . MET A 1 169 ? -70.592 -3.254 96.872 1.00 57.12 169 MET A N 1
ATOM 1388 C CA . MET A 1 169 ? -71.060 -2.023 97.520 1.00 57.12 169 MET A CA 1
ATOM 1389 C C . MET A 1 169 ? -72.591 -1.910 97.569 1.00 57.12 169 MET A C 1
ATOM 1391 O O . MET A 1 169 ? -73.102 -1.262 98.473 1.00 57.12 169 MET A O 1
ATOM 1395 N N . GLU A 1 170 ? -73.330 -2.551 96.656 1.00 54.97 170 GLU A N 1
ATOM 1396 C CA . GLU A 1 170 ? -74.807 -2.608 96.699 1.00 54.97 170 GLU A CA 1
ATOM 1397 C C . GLU A 1 170 ? -75.368 -3.665 97.671 1.00 54.97 170 GLU A C 1
ATOM 1399 O O . GLU A 1 170 ? -76.557 -3.644 97.988 1.00 54.97 170 GLU A O 1
ATOM 1404 N N . THR A 1 171 ? -74.541 -4.602 98.145 1.00 54.34 171 THR A N 1
ATOM 1405 C CA . THR A 1 171 ? -74.961 -5.706 99.035 1.00 54.34 171 THR A CA 1
ATOM 1406 C C . THR A 1 171 ? -74.622 -5.495 100.518 1.00 54.34 171 THR A C 1
ATOM 1408 O O . THR A 1 171 ? -74.885 -6.389 101.326 1.00 54.34 171 THR A O 1
ATOM 1411 N N . SER A 1 172 ? -74.090 -4.324 100.893 1.00 48.72 172 SER A N 1
ATOM 1412 C CA . SER A 1 172 ? -73.915 -3.869 102.289 1.00 48.72 172 SER A CA 1
ATOM 1413 C C . SER A 1 172 ? -74.879 -2.737 102.625 1.00 48.72 172 SER A C 1
ATOM 1415 O O . SER A 1 172 ? -75.380 -2.728 103.771 1.00 48.72 172 SER A O 1
#

pLDDT: mean 89.43, std 11.43, range [48.72, 98.38]

Foldseek 3Di:
DVVLVVLVVVLVVLVVVVVVQVVPADPVDPPDGDDPPVSVVVSVVSCVVRVVVNVVVVVVVVVVVVVVVVVVVVVVVVVVVVVVVVVVVVVVVVVVVVVVVVVVVVVVVVVVVVVVVVVVVVVVVVVVVVVVVVVVVVVVVVVVVVVVVVVVVVVVVVVVVVVVVVVVVVVD

Secondary structure (DSSP, 8-state):
-HHHHHHHHHHHHHHHHHHHHHHH--TTSTT-----HHHHHHHHHHHHHHHHHHHHHHHHHHHHHHHHHHHHHHHHHHHHHHHHHHHHHHHHHHHHHHHHHHHHHHHHHHHHHHHHHHHHHHHHHHHHHHHHHHHHHHHHHHHHHHHHHHHHHHHHHHHHHHHHHHHHHH--